Protein AF-A0A7X8IYS0-F1 (afdb_monomer_lite)

pLDDT: mean 90.81, std 7.72, range [63.5, 98.38]

Sequence (87 aa):
MRNACALILSLMIPAILFAMVWQSYRYSQLEREIARIEQQQYEIIDENRRLISGISVLSTPERISSVAVEDLGMRKAETKEILRISI

Secondary structure (DSSP, 8-state):
-HHHHHHHHHHHHHHHHHHHHHHHHHHHHHHHHHHHHHHHHHHHHHHHHHHHHHHHHHS-HHHHHHIIIIIS---PPPGGG------

Foldseek 3Di:
DVVVVVVVVVVVVVVVVVVVVVVVVVVVVVVVVVVVVVVVVVVVVVVVVVVVVVVCVCPPPVNVVCCCCPVVVDDDDDPVRDDDDDD

Structure (mmCIF, N/CA/C/O backbone):
data_AF-A0A7X8IYS0-F1
#
_entry.id   AF-A0A7X8IYS0-F1
#
loop_
_atom_site.group_PDB
_atom_site.id
_atom_site.type_symbol
_atom_site.label_atom_id
_atom_site.label_alt_id
_atom_site.label_comp_id
_atom_site.label_asym_id
_atom_site.label_entity_id
_atom_site.label_seq_id
_atom_site.pdbx_PDB_ins_code
_atom_site.Cartn_x
_atom_site.Cartn_y
_atom_site.Cartn_z
_atom_site.occupancy
_atom_site.B_iso_or_equiv
_atom_site.auth_seq_id
_atom_site.auth_comp_id
_atom_site.auth_asym_id
_atom_site.auth_atom_id
_atom_site.pdbx_PDB_model_num
ATOM 1 N N . MET A 1 1 ? 40.168 -1.612 -36.543 1.00 63.50 1 MET A N 1
ATOM 2 C CA . MET A 1 1 ? 39.573 -0.915 -35.376 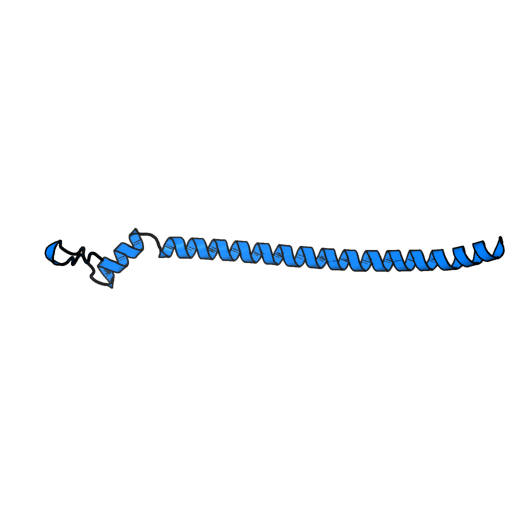1.00 63.50 1 MET A CA 1
ATOM 3 C C . MET A 1 1 ? 38.292 -0.158 -35.730 1.00 63.50 1 MET A C 1
ATOM 5 O O . MET A 1 1 ? 37.261 -0.486 -35.164 1.00 63.50 1 MET A O 1
ATOM 9 N N . ARG A 1 2 ? 38.293 0.754 -36.717 1.00 72.31 2 ARG A N 1
ATOM 10 C CA . ARG A 1 2 ? 37.104 1.546 -37.116 1.00 72.31 2 ARG A CA 1
ATOM 11 C C . ARG A 1 2 ? 35.842 0.718 -37.439 1.00 72.31 2 ARG A C 1
ATOM 13 O O . ARG A 1 2 ? 34.756 1.066 -36.993 1.00 72.31 2 ARG A O 1
ATOM 20 N N . ASN A 1 3 ? 35.990 -0.409 -38.140 1.00 80.69 3 ASN A N 1
ATOM 21 C CA . ASN A 1 3 ? 34.857 -1.262 -38.538 1.00 80.69 3 ASN A CA 1
ATOM 22 C C . ASN A 1 3 ? 34.258 -2.057 -37.363 1.00 80.69 3 ASN A C 1
ATOM 24 O O . ASN A 1 3 ? 33.057 -2.294 -37.335 1.00 80.69 3 ASN A O 1
ATOM 28 N N . ALA A 1 4 ? 35.077 -2.424 -36.371 1.00 85.94 4 ALA A N 1
ATOM 29 C CA . ALA A 1 4 ? 34.599 -3.084 -35.157 1.00 85.94 4 ALA A CA 1
ATOM 30 C C . ALA A 1 4 ? 33.778 -2.110 -34.297 1.00 85.94 4 ALA A C 1
ATOM 32 O O . ALA A 1 4 ? 32.707 -2.465 -33.819 1.00 85.94 4 ALA A O 1
ATOM 33 N N . CYS A 1 5 ? 34.225 -0.854 -34.182 1.00 86.00 5 CYS A N 1
ATOM 34 C CA . CYS A 1 5 ? 33.459 0.194 -33.507 1.00 86.00 5 CYS A CA 1
ATOM 35 C C . CYS A 1 5 ? 32.114 0.457 -34.198 1.00 86.00 5 CYS A C 1
ATOM 37 O O . CYS A 1 5 ? 31.103 0.572 -33.514 1.00 86.00 5 CYS A O 1
ATOM 39 N N . ALA A 1 6 ? 32.082 0.499 -35.535 1.00 89.00 6 ALA A N 1
ATOM 40 C CA . ALA A 1 6 ? 30.840 0.677 -36.289 1.00 89.00 6 ALA A CA 1
ATOM 41 C C . ALA A 1 6 ? 29.846 -0.480 -36.071 1.00 89.00 6 ALA A C 1
ATOM 43 O O . ALA A 1 6 ? 28.658 -0.234 -35.878 1.00 89.00 6 ALA A O 1
ATOM 44 N N . LEU A 1 7 ? 30.328 -1.727 -36.033 1.00 91.56 7 LEU A N 1
ATOM 45 C CA . LEU A 1 7 ? 29.498 -2.902 -35.741 1.00 91.56 7 LEU A CA 1
ATOM 46 C C . LEU A 1 7 ? 28.941 -2.885 -34.313 1.00 91.56 7 LEU A C 1
ATOM 48 O O . LEU A 1 7 ? 27.754 -3.132 -34.117 1.00 91.56 7 LEU A O 1
ATOM 52 N N . ILE A 1 8 ? 29.773 -2.543 -33.325 1.00 93.19 8 ILE A N 1
ATOM 53 C CA . ILE A 1 8 ? 29.344 -2.430 -31.924 1.00 93.19 8 ILE A CA 1
ATOM 54 C C . ILE A 1 8 ? 28.277 -1.343 -31.783 1.00 93.19 8 ILE A C 1
ATOM 56 O O . ILE A 1 8 ? 27.231 -1.592 -31.195 1.00 93.19 8 ILE A O 1
ATOM 60 N N . LEU A 1 9 ? 28.500 -0.160 -32.363 1.00 90.06 9 LEU A N 1
ATOM 61 C CA . LEU A 1 9 ? 27.520 0.930 -32.358 1.00 90.06 9 LEU A CA 1
ATOM 62 C C . LEU A 1 9 ? 26.208 0.519 -33.030 1.00 90.06 9 LEU A C 1
ATOM 64 O O . LEU A 1 9 ? 25.137 0.767 -32.480 1.00 90.06 9 LEU A O 1
ATOM 68 N N . SER A 1 10 ? 26.285 -0.166 -34.172 1.00 92.56 10 SER A N 1
ATOM 69 C CA . SER A 1 10 ? 25.103 -0.631 -34.898 1.00 92.56 10 SER A CA 1
ATOM 70 C C . SER A 1 10 ? 24.261 -1.631 -34.102 1.00 92.56 10 SER A C 1
ATOM 72 O O . SER A 1 10 ? 23.056 -1.691 -34.326 1.00 92.56 10 SER A O 1
ATOM 74 N N . LEU A 1 11 ? 24.861 -2.406 -33.191 1.00 93.88 11 LEU A N 1
ATOM 75 C CA . LEU A 1 11 ? 24.140 -3.348 -32.330 1.00 93.88 11 LEU A CA 1
ATOM 76 C C . LEU A 1 11 ? 23.701 -2.713 -31.002 1.00 93.88 11 LEU A C 1
ATOM 78 O O . LEU A 1 11 ? 22.633 -3.027 -30.481 1.00 93.88 11 LEU A O 1
ATOM 82 N N . MET A 1 12 ? 24.494 -1.784 -30.467 1.00 95.62 12 MET A N 1
ATOM 83 C CA . MET A 1 12 ? 24.195 -1.100 -29.209 1.00 95.62 12 MET A CA 1
ATOM 84 C C . MET A 1 12 ? 22.984 -0.179 -29.322 1.00 95.62 12 MET A C 1
ATOM 86 O O . MET A 1 12 ? 22.185 -0.125 -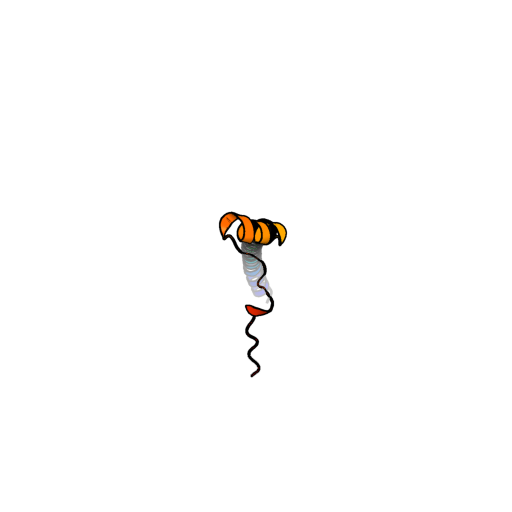28.394 1.00 95.62 12 MET A O 1
ATOM 90 N N . ILE A 1 13 ? 22.809 0.513 -30.449 1.00 92.88 13 ILE A N 1
ATOM 91 C CA . ILE A 1 13 ? 21.656 1.400 -30.660 1.00 92.88 13 ILE A CA 1
ATOM 92 C C . ILE A 1 13 ? 20.320 0.642 -30.513 1.00 92.88 13 ILE A C 1
ATOM 94 O O . ILE A 1 13 ? 19.526 1.022 -29.650 1.00 92.88 13 ILE A O 1
ATOM 98 N N . PRO A 1 14 ? 20.048 -0.442 -31.268 1.00 95.44 14 PRO A N 1
ATOM 99 C CA . PRO A 1 14 ? 18.805 -1.193 -31.104 1.00 95.44 14 PRO A CA 1
ATOM 100 C C . PRO A 1 14 ? 18.701 -1.871 -29.732 1.00 95.44 14 PRO A C 1
ATOM 102 O O . PRO A 1 14 ? 17.606 -1.929 -29.175 1.00 95.44 14 PRO A O 1
ATOM 105 N N . ALA A 1 15 ? 19.816 -2.321 -29.144 1.00 96.44 15 ALA A N 1
ATOM 106 C CA . ALA A 1 15 ? 19.810 -2.897 -27.800 1.00 96.44 15 ALA A CA 1
ATOM 107 C C . ALA A 1 1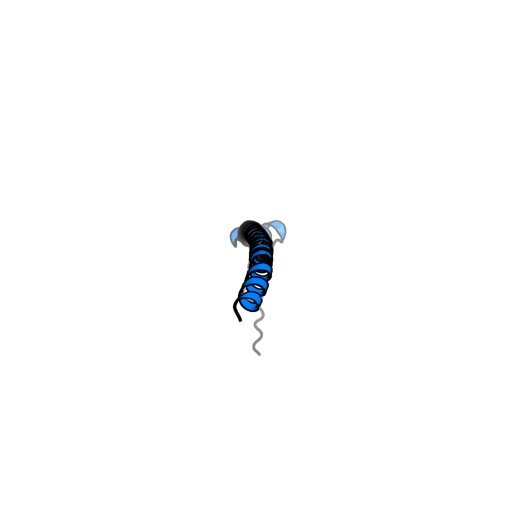5 ? 19.381 -1.879 -26.726 1.00 96.44 15 ALA A C 1
ATOM 109 O O . ALA A 1 15 ? 18.566 -2.202 -25.863 1.00 96.44 15 ALA A O 1
ATOM 110 N N . ILE A 1 16 ? 19.875 -0.639 -26.801 1.00 96.88 16 ILE A N 1
ATOM 111 C CA . ILE A 1 16 ? 19.498 0.443 -25.881 1.00 96.88 16 ILE A CA 1
ATOM 112 C C . ILE A 1 16 ? 18.026 0.815 -26.065 1.00 96.88 16 ILE A C 1
ATOM 114 O O . ILE A 1 16 ? 17.313 0.961 -25.075 1.00 96.88 16 ILE A O 1
ATOM 118 N N . LEU A 1 17 ? 17.547 0.918 -27.308 1.00 96.56 17 LEU A N 1
ATOM 119 C CA . LEU A 1 17 ? 16.134 1.199 -27.579 1.00 96.56 17 LEU A CA 1
ATOM 120 C C . LEU A 1 17 ? 15.224 0.114 -26.991 1.00 96.56 17 LEU A C 1
ATOM 122 O O . LEU A 1 17 ? 14.234 0.429 -26.331 1.00 96.56 17 LEU A O 1
ATOM 126 N N . PHE A 1 18 ? 15.591 -1.158 -27.159 1.00 97.38 18 PHE A N 1
ATOM 127 C CA . PHE A 1 18 ? 14.855 -2.266 -26.556 1.00 97.38 18 PHE A CA 1
ATOM 128 C C . PHE A 1 18 ? 14.876 -2.195 -25.024 1.00 97.38 18 PHE A C 1
ATOM 130 O O . PHE A 1 18 ? 13.832 -2.327 -24.384 1.00 97.38 18 PHE A O 1
ATOM 137 N N . ALA A 1 19 ? 16.040 -1.921 -24.429 1.00 97.88 19 ALA A N 1
ATOM 138 C CA . ALA A 1 19 ? 16.177 -1.769 -22.985 1.00 97.88 19 ALA A CA 1
ATOM 139 C C . ALA A 1 19 ? 15.319 -0.617 -22.437 1.00 97.88 19 ALA A C 1
ATOM 141 O O . ALA A 1 19 ? 14.704 -0.770 -21.384 1.00 97.88 19 ALA A O 1
ATOM 142 N N . MET A 1 20 ? 15.218 0.505 -23.155 1.00 97.81 20 MET A N 1
ATOM 143 C CA . MET A 1 20 ? 14.370 1.637 -22.766 1.00 97.81 20 MET A CA 1
ATOM 144 C C . MET A 1 20 ? 12.886 1.273 -22.765 1.00 97.81 20 MET A C 1
ATOM 146 O O . MET A 1 20 ? 12.189 1.558 -21.791 1.00 97.81 20 MET A O 1
ATOM 150 N N . VAL A 1 21 ? 12.404 0.610 -23.819 1.00 97.62 21 VAL A N 1
ATOM 151 C CA . VAL A 1 21 ? 11.006 0.157 -23.894 1.00 97.62 21 VAL A CA 1
ATOM 152 C C . VAL A 1 21 ? 10.711 -0.853 -22.787 1.00 97.62 21 VAL A C 1
ATOM 154 O O . VAL A 1 21 ? 9.707 -0.731 -22.086 1.00 97.62 21 VAL A O 1
ATOM 157 N N . TRP A 1 22 ? 11.614 -1.812 -22.575 1.00 98.06 22 TRP A N 1
ATOM 158 C CA . TRP A 1 22 ? 11.494 -2.802 -21.509 1.00 98.06 22 TRP A CA 1
ATOM 159 C C . TRP A 1 22 ? 11.440 -2.155 -20.121 1.00 98.06 22 TRP A C 1
ATOM 161 O O . TRP A 1 22 ? 10.574 -2.482 -19.306 1.00 98.06 22 TRP A O 1
ATOM 171 N N . GLN A 1 23 ? 12.336 -1.202 -19.859 1.00 97.62 23 GLN A N 1
ATOM 172 C CA . GLN A 1 23 ? 12.382 -0.467 -18.600 1.00 97.62 23 GLN A CA 1
ATOM 173 C C . GLN A 1 23 ? 11.107 0.357 -18.387 1.00 97.62 23 GLN A C 1
ATOM 175 O O . GLN A 1 23 ? 10.541 0.323 -17.296 1.00 97.62 23 GLN A O 1
ATOM 180 N N . SER A 1 24 ? 10.625 1.048 -19.424 1.00 97.88 24 SER A N 1
ATOM 181 C CA . SER A 1 24 ? 9.388 1.834 -19.374 1.00 97.88 24 SER A CA 1
ATOM 182 C C . SER A 1 24 ? 8.171 0.957 -19.072 1.00 97.88 24 SER A C 1
ATOM 184 O O . SER A 1 24 ? 7.380 1.280 -18.185 1.00 97.88 24 SER A O 1
ATOM 186 N N . TYR A 1 25 ? 8.062 -0.202 -19.728 1.00 97.69 25 TYR A N 1
ATOM 187 C CA . TYR A 1 25 ? 6.990 -1.160 -19.467 1.00 97.69 25 TYR A CA 1
ATOM 188 C C . TYR A 1 25 ? 6.997 -1.647 -18.014 1.00 97.69 25 TYR A C 1
ATOM 190 O O . TYR A 1 25 ? 5.962 -1.620 -17.346 1.00 97.69 25 TYR A O 1
ATOM 198 N N . ARG A 1 26 ? 8.165 -2.051 -17.499 1.00 97.94 26 ARG A N 1
ATOM 199 C CA . ARG A 1 26 ? 8.303 -2.515 -16.110 1.00 97.94 26 ARG A CA 1
ATOM 200 C C . ARG A 1 26 ? 7.981 -1.425 -15.100 1.00 97.94 26 ARG A C 1
ATOM 202 O O . ARG A 1 26 ? 7.303 -1.706 -14.117 1.00 97.94 26 ARG A O 1
ATOM 209 N N . TYR A 1 27 ? 8.444 -0.205 -15.350 1.00 98.00 27 TYR A N 1
ATOM 210 C CA . TYR A 1 27 ? 8.146 0.935 -14.495 1.00 98.00 27 TYR A CA 1
ATOM 211 C C . TYR A 1 27 ? 6.639 1.199 -14.438 1.00 98.00 27 TYR A C 1
ATOM 213 O O . TYR A 1 27 ? 6.067 1.272 -13.358 1.00 98.00 27 TYR A O 1
ATOM 221 N N . SER A 1 28 ? 5.978 1.218 -15.596 1.00 97.69 28 SER A N 1
ATOM 222 C CA . SER A 1 28 ? 4.533 1.432 -15.682 1.00 97.69 28 SER A CA 1
ATOM 223 C C . SER A 1 28 ? 3.721 0.314 -15.009 1.00 97.69 28 SER A C 1
ATOM 225 O O . SER A 1 28 ? 2.675 0.577 -14.420 1.00 97.69 28 SER A O 1
ATOM 227 N N . GLN A 1 29 ? 4.186 -0.940 -15.071 1.00 98.00 29 GLN A N 1
ATOM 228 C CA . GLN A 1 29 ? 3.565 -2.039 -14.322 1.00 98.00 29 GLN A CA 1
ATOM 229 C C . GLN A 1 29 ? 3.706 -1.845 -12.809 1.00 98.00 29 GLN A C 1
ATOM 231 O O . GLN A 1 29 ? 2.725 -1.993 -12.085 1.00 98.00 29 GLN A O 1
ATOM 236 N N . LEU A 1 30 ? 4.903 -1.480 -12.347 1.00 98.06 30 LEU A N 1
ATOM 237 C CA . LEU A 1 30 ? 5.167 -1.254 -10.930 1.00 98.06 30 LEU A CA 1
ATOM 238 C C . LEU A 1 30 ? 4.336 -0.089 -10.380 1.00 98.06 30 LEU A C 1
ATOM 240 O O . LEU A 1 30 ? 3.757 -0.203 -9.307 1.00 98.06 30 LEU A O 1
ATOM 244 N N . GLU A 1 31 ? 4.224 1.002 -11.133 1.00 98.25 31 GLU A N 1
ATOM 245 C CA . GLU A 1 31 ? 3.408 2.161 -10.766 1.00 98.25 31 GLU A CA 1
ATOM 246 C C . GLU A 1 31 ? 1.926 1.791 -10.603 1.00 98.25 31 GLU A C 1
ATOM 248 O O . GLU A 1 31 ? 1.296 2.155 -9.611 1.00 98.25 31 GLU A O 1
ATOM 253 N N . ARG A 1 32 ? 1.378 0.982 -11.521 1.00 98.00 32 ARG A N 1
ATOM 254 C CA . ARG A 1 32 ? 0.008 0.459 -11.391 1.00 98.00 32 ARG A CA 1
ATOM 255 C C . ARG A 1 32 ? -0.170 -0.422 -10.162 1.00 98.00 32 ARG A C 1
ATOM 257 O O . ARG A 1 32 ? -1.220 -0.377 -9.525 1.00 98.00 32 ARG A O 1
ATOM 264 N N . GLU A 1 33 ? 0.821 -1.248 -9.849 1.00 98.12 33 GLU A N 1
ATOM 265 C CA . GLU A 1 33 ? 0.762 -2.120 -8.682 1.00 98.12 33 GLU A CA 1
ATOM 266 C C . GLU A 1 33 ? 0.805 -1.323 -7.375 1.00 98.12 33 GLU A C 1
ATOM 268 O O . GLU A 1 33 ? 0.008 -1.603 -6.480 1.00 98.12 33 GLU A O 1
ATOM 273 N N . ILE A 1 34 ? 1.651 -0.293 -7.300 1.00 98.25 34 ILE A N 1
ATOM 274 C CA . ILE A 1 34 ? 1.697 0.636 -6.166 1.00 98.25 34 ILE A CA 1
ATOM 275 C C . ILE A 1 34 ? 0.337 1.314 -5.991 1.00 98.25 34 ILE A C 1
ATOM 277 O O . ILE A 1 34 ? -0.246 1.208 -4.916 1.00 98.25 34 ILE A O 1
ATOM 281 N N . ALA A 1 35 ? -0.217 1.906 -7.052 1.00 98.19 35 ALA A N 1
ATOM 282 C CA . ALA A 1 35 ? -1.514 2.580 -6.986 1.00 98.19 35 ALA A CA 1
ATOM 283 C C . ALA A 1 35 ? -2.645 1.634 -6.540 1.00 98.19 35 ALA A C 1
ATOM 285 O O . ALA A 1 35 ? -3.509 2.002 -5.744 1.00 98.19 35 ALA A O 1
ATOM 286 N N . ARG A 1 36 ? -2.626 0.378 -7.009 1.00 98.31 36 ARG A N 1
ATOM 287 C CA . ARG A 1 36 ? -3.578 -0.652 -6.571 1.00 98.31 36 ARG A CA 1
ATOM 288 C C . ARG A 1 36 ? -3.436 -0.948 -5.078 1.00 98.31 36 ARG A C 1
ATOM 290 O O . ARG A 1 36 ? -4.443 -1.047 -4.386 1.00 98.31 36 ARG A O 1
ATOM 297 N N . ILE A 1 37 ? -2.208 -1.108 -4.590 1.00 98.25 37 ILE A N 1
ATOM 298 C CA . ILE A 1 37 ? -1.939 -1.387 -3.174 1.00 98.25 37 ILE A CA 1
ATOM 299 C C . ILE A 1 37 ? -2.354 -0.197 -2.301 1.00 98.25 37 ILE A C 1
ATOM 301 O O . ILE A 1 37 ? -2.961 -0.404 -1.254 1.00 98.25 37 ILE A O 1
ATOM 305 N N . GLU A 1 38 ? -2.075 1.033 -2.724 1.00 98.38 38 GLU A N 1
ATOM 306 C CA . GLU A 1 38 ? -2.484 2.246 -2.006 1.00 98.38 38 GLU A CA 1
ATOM 307 C C . GLU A 1 38 ? -4.006 2.353 -1.892 1.00 98.38 38 GLU A C 1
ATOM 309 O O . GLU A 1 38 ? -4.526 2.613 -0.806 1.00 98.38 38 GLU A O 1
ATOM 314 N N . GLN A 1 39 ? -4.729 2.062 -2.976 1.00 98.06 39 GLN A N 1
ATOM 315 C CA . GLN A 1 39 ? -6.190 2.022 -2.960 1.00 98.06 39 GLN A CA 1
ATOM 316 C C . GLN A 1 39 ? -6.718 0.976 -1.966 1.00 98.06 39 GLN A C 1
ATOM 318 O O . GLN A 1 39 ? -7.599 1.274 -1.160 1.00 98.06 39 GLN A O 1
ATOM 323 N N . GLN A 1 40 ? -6.134 -0.227 -1.960 1.00 97.94 40 GLN A N 1
ATOM 324 C CA . GLN A 1 40 ? -6.501 -1.275 -1.002 1.00 97.94 40 GLN A CA 1
ATOM 325 C C . GLN A 1 40 ? -6.215 -0.860 0.446 1.00 97.94 40 GLN A C 1
ATOM 327 O O . GLN A 1 40 ? -7.022 -1.119 1.336 1.00 97.94 40 GLN A O 1
ATOM 332 N N . GLN A 1 41 ? -5.084 -0.195 0.700 1.00 97.81 41 GLN A N 1
ATOM 333 C CA . GLN A 1 41 ? -4.773 0.321 2.033 1.00 97.81 41 GLN A CA 1
ATOM 334 C C . GLN A 1 41 ? -5.802 1.354 2.488 1.00 97.81 41 GLN A C 1
ATOM 336 O O . GLN A 1 41 ? -6.235 1.310 3.640 1.00 97.81 41 GLN A O 1
ATOM 341 N N . TYR A 1 42 ? -6.218 2.258 1.600 1.00 97.94 42 TYR A N 1
ATOM 342 C CA . TYR A 1 42 ? -7.234 3.254 1.918 1.00 97.94 42 TYR A CA 1
ATOM 343 C C . TYR A 1 42 ? -8.570 2.604 2.298 1.00 97.94 42 TYR A C 1
ATOM 345 O O . TYR A 1 42 ? -9.152 2.954 3.325 1.00 97.94 42 TYR A O 1
ATOM 353 N N . GLU A 1 43 ? -9.017 1.616 1.521 1.00 97.88 43 GLU A N 1
ATOM 354 C CA . GLU A 1 43 ? -10.247 0.861 1.788 1.00 97.88 43 GLU A CA 1
ATOM 355 C C . GLU A 1 43 ? -10.195 0.148 3.145 1.00 97.88 43 GLU A C 1
ATOM 357 O O . GLU A 1 43 ? -11.120 0.279 3.946 1.00 97.88 43 GLU A O 1
ATOM 362 N N . ILE A 1 44 ? -9.080 -0.521 3.453 1.00 97.88 44 ILE A N 1
ATOM 363 C CA . ILE A 1 44 ? -8.876 -1.204 4.740 1.00 97.88 44 ILE A CA 1
ATOM 364 C C . ILE A 1 44 ? -8.878 -0.207 5.908 1.00 97.88 44 ILE A C 1
ATOM 366 O O . ILE A 1 44 ? -9.418 -0.494 6.979 1.00 97.88 44 ILE A O 1
ATOM 370 N N . ILE A 1 45 ? -8.262 0.967 5.743 1.00 98.12 45 ILE A N 1
ATOM 371 C CA . ILE A 1 45 ? -8.250 2.005 6.782 1.00 98.12 45 ILE A CA 1
ATOM 372 C C . ILE A 1 45 ? -9.664 2.537 7.025 1.00 98.12 45 ILE A C 1
ATOM 374 O O . ILE A 1 45 ? -10.049 2.722 8.183 1.00 98.12 45 ILE A O 1
ATOM 378 N N . ASP A 1 46 ? -10.434 2.779 5.966 1.00 97.62 46 ASP A N 1
ATOM 379 C CA . ASP A 1 46 ? -11.814 3.248 6.090 1.00 97.62 46 ASP A CA 1
ATOM 380 C C . ASP A 1 46 ? -12.708 2.199 6.765 1.00 97.62 46 ASP A C 1
ATOM 382 O O . ASP A 1 46 ? -13.449 2.519 7.698 1.00 97.62 46 ASP A O 1
ATOM 386 N N . GLU A 1 47 ? -12.577 0.927 6.382 1.00 97.19 47 GLU A N 1
ATOM 3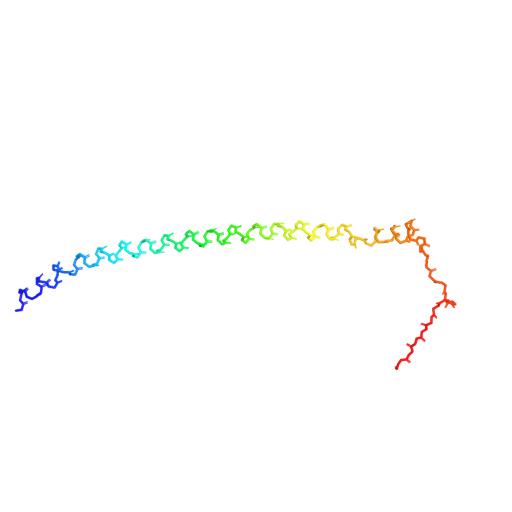87 C CA . GLU A 1 47 ? -13.294 -0.179 7.018 1.00 97.19 47 GLU A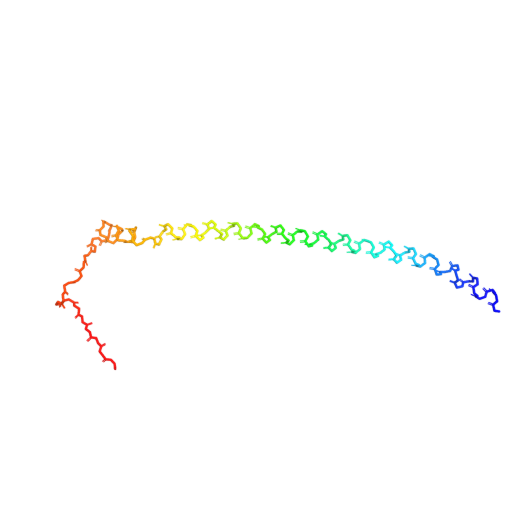 CA 1
ATOM 388 C C . GLU A 1 47 ? -12.953 -0.288 8.510 1.00 97.19 47 GLU A C 1
ATOM 390 O O . GLU A 1 47 ? -13.850 -0.305 9.358 1.00 97.19 47 GLU A O 1
ATOM 395 N N . ASN A 1 48 ? -11.665 -0.253 8.860 1.00 97.88 48 ASN A N 1
ATOM 396 C CA . ASN A 1 48 ? -11.231 -0.285 10.255 1.00 97.88 48 ASN A CA 1
ATOM 397 C C . ASN A 1 48 ? -11.775 0.896 11.063 1.00 97.88 48 ASN A C 1
ATOM 399 O O . ASN A 1 48 ? -12.192 0.711 12.207 1.00 97.88 48 ASN A O 1
ATOM 403 N N . ARG A 1 49 ? -11.824 2.105 10.489 1.00 96.81 49 ARG A N 1
ATOM 404 C CA . ARG A 1 49 ? -12.434 3.265 11.159 1.00 96.81 49 ARG A CA 1
ATOM 405 C C . ARG A 1 49 ? -13.903 3.009 11.484 1.00 96.81 49 ARG A C 1
ATOM 407 O O . ARG A 1 49 ? -14.315 3.247 12.618 1.00 96.81 49 ARG A O 1
ATOM 414 N N . ARG A 1 50 ? -14.674 2.482 10.527 1.00 95.75 50 ARG A N 1
ATOM 415 C CA . ARG A 1 50 ? -16.094 2.146 10.730 1.00 95.75 50 ARG A CA 1
ATOM 416 C C . ARG A 1 50 ? -16.274 1.086 11.815 1.00 95.75 50 ARG A C 1
ATOM 418 O O . ARG A 1 50 ? -17.134 1.246 12.681 1.00 95.75 50 ARG A O 1
ATOM 425 N N . LEU A 1 51 ? -15.444 0.043 11.803 1.00 95.06 51 LEU A N 1
ATOM 426 C CA . LEU A 1 51 ? -15.470 -1.017 12.813 1.00 95.06 51 LEU A CA 1
ATOM 427 C C . LEU A 1 51 ? -15.159 -0.476 14.210 1.00 95.06 51 LEU A C 1
ATOM 429 O O . LEU A 1 51 ? -15.909 -0.750 15.144 1.00 95.06 51 LEU A O 1
ATOM 433 N N . ILE A 1 52 ? -14.112 0.341 14.355 1.00 94.38 52 ILE A N 1
ATOM 434 C CA . ILE A 1 52 ? -13.749 0.968 15.635 1.00 94.38 52 ILE A CA 1
ATOM 435 C C . ILE A 1 52 ? -14.895 1.840 16.153 1.00 94.38 52 ILE A C 1
ATOM 437 O O . ILE A 1 52 ? -15.245 1.749 17.330 1.00 94.38 52 ILE A O 1
ATOM 441 N N . SER A 1 53 ? -15.522 2.647 15.293 1.00 90.81 53 SER A N 1
ATOM 442 C CA . SER A 1 53 ? -16.697 3.435 15.681 1.00 90.81 53 SER A CA 1
ATOM 443 C C . SER A 1 53 ? -17.856 2.546 16.143 1.00 90.81 53 SER A C 1
ATOM 445 O O . SER A 1 53 ? -18.455 2.823 17.181 1.00 90.81 53 SER A O 1
ATOM 447 N N . GLY A 1 54 ? -18.138 1.448 15.436 1.00 89.50 54 GLY A N 1
ATOM 448 C CA . GLY A 1 54 ? -19.159 0.475 15.835 1.00 89.50 54 GLY A CA 1
ATOM 449 C C . GLY A 1 54 ? -18.863 -0.181 17.186 1.00 89.50 54 GLY A C 1
ATOM 450 O O . GLY A 1 54 ? -19.735 -0.223 18.056 1.00 89.50 54 GLY A O 1
ATOM 451 N N . ILE A 1 55 ? -17.620 -0.625 17.399 1.00 88.94 55 ILE A N 1
ATOM 452 C CA . ILE A 1 55 ? -17.153 -1.181 18.677 1.00 88.94 55 ILE A CA 1
ATOM 453 C C . ILE A 1 55 ? -17.311 -0.146 19.783 1.00 88.94 55 ILE A C 1
ATOM 455 O O . ILE A 1 55 ? -17.834 -0.477 20.841 1.00 88.94 55 ILE A O 1
ATOM 459 N N . SER A 1 56 ? -16.912 1.105 19.548 1.00 85.31 56 SER A N 1
ATOM 460 C CA . SER A 1 56 ? -17.025 2.166 20.547 1.00 85.31 56 SER A CA 1
ATOM 461 C C . SER A 1 56 ? -18.473 2.394 20.971 1.00 85.31 56 SER A C 1
ATOM 463 O O . SER A 1 56 ? -18.715 2.580 22.156 1.00 85.31 56 SER A O 1
ATOM 465 N N . VAL A 1 57 ? -19.430 2.341 20.039 1.00 83.81 57 VAL A N 1
ATOM 466 C CA . VAL A 1 57 ? -20.870 2.465 20.333 1.00 83.81 57 VAL A CA 1
ATOM 467 C C . VAL A 1 57 ? -21.413 1.243 21.081 1.00 83.81 57 VAL A C 1
ATOM 469 O O . VAL A 1 57 ? -22.301 1.370 21.921 1.00 83.81 57 VAL A O 1
ATOM 472 N N . LEU A 1 58 ? -20.923 0.044 20.769 1.00 79.00 58 LEU A N 1
ATOM 473 C CA . LEU A 1 58 ? -21.312 -1.192 21.460 1.00 79.00 58 LEU A CA 1
ATOM 474 C C . LEU A 1 58 ? -20.693 -1.305 22.857 1.00 79.00 58 LEU A C 1
ATOM 476 O O . LEU A 1 58 ? -21.281 -1.928 23.734 1.00 79.00 58 LEU A O 1
ATOM 480 N N . SER A 1 59 ? -19.527 -0.694 23.050 1.00 77.88 59 SER A N 1
ATOM 481 C CA . SER A 1 59 ? -18.710 -0.806 24.260 1.00 77.88 59 SER A CA 1
ATOM 482 C C . SER A 1 59 ? -18.879 0.386 25.202 1.00 77.88 59 SER A C 1
ATOM 484 O O . SER A 1 59 ? -18.129 0.496 26.173 1.00 77.88 59 SER A O 1
ATOM 486 N N . THR A 1 60 ? -19.815 1.306 24.929 1.00 81.75 60 THR A N 1
ATOM 487 C CA . THR A 1 60 ? -20.056 2.434 25.832 1.00 81.75 60 THR A CA 1
ATOM 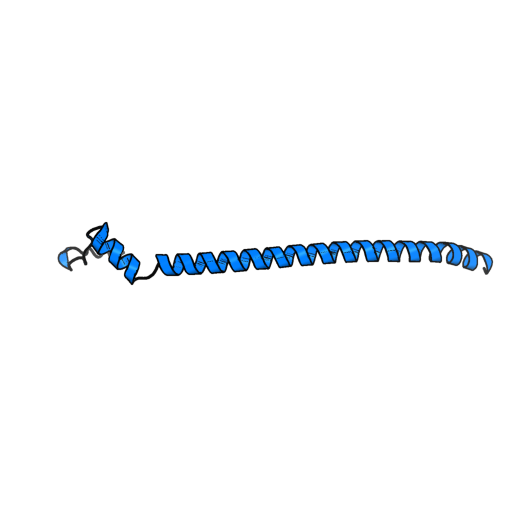488 C C . THR A 1 60 ? -20.513 1.913 27.199 1.00 81.75 60 THR A C 1
ATOM 490 O O . THR A 1 60 ? -21.415 1.069 27.264 1.00 81.75 60 THR A O 1
ATOM 493 N N . PRO A 1 61 ? -19.924 2.402 28.307 1.00 77.75 61 PRO A N 1
ATOM 494 C CA . PRO A 1 61 ? -20.319 1.992 29.651 1.00 77.75 61 PRO A CA 1
ATOM 495 C C . PRO A 1 61 ? -21.818 2.160 29.914 1.00 77.75 61 PRO A C 1
ATOM 497 O O . PRO A 1 61 ? -22.407 1.285 30.546 1.00 77.75 61 PRO A O 1
ATOM 500 N N . GLU A 1 62 ? -22.455 3.214 29.383 1.00 78.25 62 GLU A N 1
ATOM 501 C CA . GLU A 1 62 ? -23.910 3.387 29.467 1.00 78.25 62 GLU A CA 1
ATOM 502 C C . GLU A 1 62 ? -24.676 2.212 28.853 1.00 78.25 62 GLU A C 1
ATOM 504 O O . GLU A 1 62 ? -25.603 1.705 29.479 1.00 78.25 62 GLU A O 1
ATOM 509 N N . ARG A 1 63 ? -24.285 1.742 27.662 1.00 79.44 63 ARG A N 1
ATOM 510 C CA . ARG A 1 63 ? -24.980 0.642 26.979 1.00 79.44 63 ARG A CA 1
ATOM 511 C C . ARG A 1 63 ? -24.719 -0.703 27.646 1.00 79.44 63 ARG A C 1
ATOM 513 O O . ARG A 1 63 ? -25.623 -1.523 27.756 1.00 79.44 63 ARG A O 1
ATOM 520 N N . ILE A 1 64 ? -23.496 -0.931 28.123 1.00 81.94 64 ILE A N 1
ATOM 521 C CA . ILE A 1 64 ? -23.179 -2.130 28.911 1.00 81.94 64 ILE A CA 1
ATOM 522 C C . ILE A 1 64 ? -24.014 -2.133 30.198 1.00 81.94 64 ILE A C 1
ATOM 524 O O . ILE A 1 64 ? -24.584 -3.159 30.562 1.00 81.94 64 ILE A O 1
ATOM 528 N N . SER A 1 65 ? -24.127 -0.981 30.864 1.00 80.44 65 SER A N 1
ATOM 529 C CA . SER A 1 65 ? -24.933 -0.830 32.074 1.00 80.44 65 SER A CA 1
ATOM 530 C C . SER A 1 65 ? -26.425 -1.019 31.803 1.00 80.44 65 SER A C 1
ATOM 532 O O . SER A 1 65 ? -27.090 -1.661 32.613 1.00 80.44 65 SER A O 1
ATOM 534 N N . SER A 1 66 ? -26.959 -0.486 30.699 1.00 82.94 66 SER A N 1
ATOM 535 C CA . SER A 1 66 ? -28.375 -0.647 30.358 1.00 82.94 66 SER A CA 1
ATOM 536 C C . SER A 1 66 ? -28.704 -2.110 30.078 1.00 82.94 66 SER A C 1
ATOM 538 O O . SER A 1 66 ? -29.612 -2.640 30.698 1.00 82.94 66 SER A O 1
ATOM 540 N N . VAL A 1 67 ? -27.907 -2.812 29.264 1.00 84.94 67 VAL A N 1
ATOM 541 C CA . VAL A 1 67 ? -28.102 -4.251 28.996 1.00 84.94 67 VAL A CA 1
ATOM 542 C C . VAL A 1 67 ? -27.983 -5.079 30.280 1.00 84.94 67 VAL A C 1
ATOM 544 O O . VAL A 1 67 ? -28.792 -5.972 30.526 1.00 84.94 67 VAL A O 1
ATOM 547 N N . ALA A 1 68 ? -27.003 -4.777 31.138 1.00 85.19 68 ALA A N 1
ATOM 548 C CA . ALA A 1 68 ? -26.835 -5.481 32.405 1.00 85.19 68 ALA A CA 1
ATOM 549 C C . ALA A 1 68 ? -28.071 -5.345 33.306 1.00 85.19 68 ALA A C 1
ATOM 551 O O . ALA A 1 68 ? -28.506 -6.331 33.891 1.00 85.19 68 ALA A O 1
ATOM 552 N N . VAL A 1 69 ? -28.648 -4.149 33.414 1.00 87.44 69 VAL A N 1
ATOM 553 C CA . VAL A 1 69 ? -29.782 -3.888 34.312 1.00 87.44 69 VAL A CA 1
ATOM 554 C C . VAL A 1 69 ? -31.120 -4.288 33.685 1.00 87.44 69 VAL A C 1
ATOM 556 O O . VAL A 1 69 ? -31.926 -4.935 34.350 1.00 87.44 69 VAL A O 1
ATOM 559 N N . GLU A 1 70 ? -31.362 -3.911 32.432 1.00 89.12 70 GLU A N 1
ATOM 560 C CA . GLU A 1 70 ? -32.660 -4.039 31.757 1.00 89.12 70 GLU A CA 1
ATOM 561 C C . GLU A 1 70 ? -32.873 -5.437 31.168 1.00 89.12 70 GLU A C 1
ATOM 563 O O . GLU A 1 70 ? -33.921 -6.036 31.401 1.00 89.12 70 GLU A O 1
ATOM 568 N N . ASP A 1 71 ? -31.873 -5.990 30.472 1.00 89.56 71 ASP A N 1
ATOM 569 C CA . ASP A 1 71 ? -32.012 -7.283 29.785 1.00 89.56 71 ASP A CA 1
ATOM 570 C C . ASP A 1 71 ? -31.599 -8.459 30.679 1.00 89.56 71 ASP A C 1
ATOM 572 O O . ASP A 1 71 ? -32.209 -9.528 30.650 1.00 89.56 71 ASP A O 1
ATOM 576 N N . LEU A 1 72 ? -30.539 -8.275 31.473 1.00 88.19 72 LEU A N 1
ATOM 577 C CA . LEU A 1 72 ? -29.945 -9.336 32.293 1.00 88.19 72 LEU A CA 1
ATOM 578 C C . LEU A 1 72 ? -30.384 -9.288 33.764 1.00 88.19 72 LEU A C 1
ATOM 580 O O . LEU A 1 72 ? -30.029 -10.185 34.532 1.00 88.19 72 LEU A O 1
ATOM 584 N N . GLY A 1 73 ? -31.133 -8.259 34.176 1.00 87.19 73 GLY A N 1
ATOM 585 C CA . GLY A 1 73 ? -31.618 -8.106 35.553 1.00 87.19 73 GLY A CA 1
ATOM 586 C C . GLY A 1 73 ? -30.500 -8.022 36.600 1.00 87.19 73 GLY A C 1
ATOM 587 O O . GLY A 1 73 ? -30.708 -8.347 37.772 1.00 87.19 73 GLY A O 1
ATOM 588 N N . MET A 1 74 ? -29.291 -7.639 36.189 1.00 89.62 74 MET A N 1
ATOM 589 C CA . MET A 1 74 ? -28.130 -7.545 37.062 1.00 89.62 74 MET A CA 1
ATOM 590 C C . MET A 1 74 ? -28.263 -6.342 37.993 1.00 89.62 74 MET A C 1
ATOM 592 O O . MET A 1 74 ? -28.742 -5.269 37.632 1.00 89.62 74 MET A O 1
ATOM 596 N N . ARG A 1 75 ? -27.754 -6.511 39.212 1.00 88.06 75 ARG A N 1
ATOM 597 C CA . ARG A 1 75 ? -27.640 -5.457 40.222 1.00 88.06 75 ARG A CA 1
ATOM 598 C C . ARG A 1 75 ? -26.241 -5.462 40.814 1.00 88.06 75 ARG A C 1
ATOM 600 O O . ARG A 1 75 ? -25.537 -6.470 40.744 1.00 88.06 75 ARG A O 1
ATOM 607 N N . LYS A 1 76 ? -25.841 -4.359 41.450 1.00 85.62 76 LYS A N 1
ATOM 608 C CA . LYS A 1 76 ? -24.608 -4.361 42.246 1.00 85.62 76 LYS A CA 1
ATOM 609 C C . LYS A 1 76 ? -24.718 -5.403 43.364 1.00 85.62 76 LYS A C 1
ATOM 611 O O . LYS A 1 76 ? -25.739 -5.480 44.052 1.00 85.62 76 LYS A O 1
ATOM 616 N N . ALA A 1 77 ? -23.664 -6.200 43.510 1.00 87.69 77 ALA A N 1
ATOM 617 C CA . ALA A 1 77 ? -23.538 -7.168 44.588 1.00 87.69 77 ALA A CA 1
ATOM 618 C C . ALA A 1 77 ? -23.365 -6.439 45.926 1.00 87.69 77 ALA A C 1
ATOM 620 O O . ALA A 1 77 ? -22.645 -5.440 46.018 1.00 87.69 77 ALA A O 1
ATOM 621 N N . GLU A 1 78 ? -24.020 -6.941 46.964 1.00 90.19 78 GLU A N 1
ATOM 622 C CA . GLU A 1 78 ? -23.804 -6.480 48.329 1.00 90.19 78 GLU A CA 1
ATOM 623 C C . GLU A 1 78 ? -22.481 -7.024 48.873 1.00 90.19 78 GLU A C 1
ATOM 625 O O . GLU A 1 78 ? -22.001 -8.076 48.458 1.00 90.19 78 GLU A O 1
ATOM 630 N N . THR A 1 79 ? -21.901 -6.351 49.868 1.00 85.81 79 THR A N 1
ATOM 631 C CA . THR A 1 79 ? -20.611 -6.747 50.461 1.00 85.81 79 THR A CA 1
ATOM 632 C C . THR A 1 79 ? -20.605 -8.192 50.972 1.00 85.81 79 THR A C 1
ATOM 634 O O . THR A 1 79 ? -19.583 -8.864 50.896 1.00 85.81 79 THR A O 1
ATOM 637 N N . LYS A 1 80 ? -21.758 -8.694 51.435 1.00 89.62 80 LYS A N 1
ATOM 638 C CA . LYS A 1 80 ? -21.946 -10.076 51.909 1.00 89.62 80 LYS A CA 1
ATOM 639 C C . LYS A 1 80 ? -21.906 -11.136 50.796 1.00 89.62 80 LYS A C 1
ATOM 641 O O . LYS A 1 80 ? -21.768 -12.316 51.091 1.00 89.62 80 LYS A O 1
ATOM 646 N N . GLU A 1 81 ? -22.041 -10.720 49.539 1.00 87.38 81 GLU A N 1
ATOM 647 C CA . GLU A 1 81 ? -22.044 -11.579 48.347 1.00 87.38 81 GLU A CA 1
ATOM 648 C C . GLU A 1 81 ? -20.645 -11.652 47.693 1.00 87.38 81 GLU A C 1
ATOM 650 O O . GLU A 1 81 ? -20.451 -12.388 46.728 1.00 87.38 81 GLU A O 1
ATOM 655 N N . ILE A 1 82 ? -19.655 -10.905 48.208 1.00 88.06 82 ILE A N 1
ATOM 656 C CA . ILE A 1 82 ? -18.302 -10.806 47.640 1.00 88.06 82 ILE A CA 1
ATOM 657 C C . ILE A 1 82 ? -17.341 -11.728 48.401 1.00 88.06 82 ILE A C 1
ATOM 659 O O . ILE A 1 82 ? -16.962 -11.450 49.538 1.00 88.06 82 ILE A O 1
ATOM 663 N N . LEU A 1 83 ? -16.882 -12.798 47.746 1.00 88.94 83 LEU A N 1
ATOM 664 C CA . LEU A 1 83 ? -15.824 -13.667 48.266 1.00 88.94 83 LEU A CA 1
ATOM 665 C C . LEU A 1 83 ? -14.452 -13.191 47.762 1.00 88.94 83 LEU A C 1
ATOM 667 O O . LEU A 1 83 ? -14.198 -13.186 46.558 1.00 88.94 83 LEU A O 1
ATOM 671 N N . ARG A 1 84 ? -13.547 -12.809 48.672 1.00 85.69 84 ARG A N 1
ATOM 672 C CA . ARG A 1 84 ? -12.168 -12.429 48.325 1.00 85.69 84 ARG A CA 1
ATOM 673 C C . ARG A 1 84 ? -11.217 -13.593 48.597 1.00 85.69 84 ARG A C 1
ATOM 675 O O . ARG A 1 84 ? -11.036 -13.971 49.748 1.00 85.69 84 ARG A O 1
ATOM 682 N N . ILE A 1 85 ? -10.600 -14.127 47.546 1.00 89.44 85 ILE A N 1
ATOM 683 C CA . ILE A 1 85 ? -9.571 -15.169 47.648 1.00 89.44 85 ILE A CA 1
ATOM 684 C C . ILE A 1 85 ? -8.198 -14.494 47.547 1.00 89.44 85 ILE A C 1
ATOM 686 O O . ILE A 1 85 ? -7.939 -13.768 46.588 1.00 89.44 85 ILE A O 1
ATOM 690 N N . SER A 1 86 ? -7.337 -14.703 48.542 1.00 76.50 86 SER A N 1
ATOM 691 C CA . SER A 1 86 ? -5.920 -14.318 48.520 1.00 76.50 86 SER A CA 1
ATOM 692 C C . SER A 1 86 ? -5.064 -15.551 48.223 1.00 76.50 86 SER A C 1
ATOM 694 O O . SER A 1 86 ? -5.225 -16.560 48.909 1.00 76.50 86 SER A O 1
ATOM 696 N N . ILE A 1 87 ? -4.201 -15.454 47.206 1.00 68.50 87 ILE A N 1
ATOM 697 C CA . ILE A 1 87 ? -3.186 -16.458 46.833 1.00 68.50 87 ILE A CA 1
ATOM 698 C C . ILE A 1 87 ? -1.860 -16.078 47.486 1.00 68.50 87 ILE A C 1
ATOM 700 O O . ILE A 1 87 ? -1.545 -14.865 47.462 1.00 68.50 87 ILE A O 1
#

Radius of gyration: 34.65 Å; chains: 1; bounding box: 72×20×90 Å